Protein AF-A0A5E4MB01-F1 (afdb_monomer_lite)

Radius of gyration: 19.62 Å; chains: 1; bounding box: 46×45×46 Å

Secondary structure (DSSP, 8-state):
----SSS--PPPGGGHHHHHT---HHHHHHHHHHHHHHHHHH-TTSHHHHHHHSPPP-S-TT---HHHHHHHHHHTT--HHHHHHHHHHT---TTGGG-S-TTSPPTTTTSPP-----

pLDDT: mean 84.36, std 12.36, range [39.34, 95.44]

Organism: NCBI:txid506608

Sequence (118 aa):
MRTVSGTVKSTSTQWLPILTNILPPTLCRKEALLRKTTKSDKTKRSLLYQMLRNKPNLRLKSRKLPWTTAKELALSNFEGTKEWRENWTSTDVKNSGLVSDPNKGVEGMDLPRCMVRT

Foldseek 3Di:
DDDDDPDPPDDPPLCVCLQVLHFDPVLVVLVVLLVVVVVCVVVCVDPVNVCLVVDDDDPDPPDDDSSVSNVVCVVVVHDRQVVSQVVLVPDPDVPSVVDPRSNDHDPPPPPDDPDPPD

Structure (mmCIF, N/CA/C/O backbone):
data_AF-A0A5E4MB01-F1
#
_entry.id   AF-A0A5E4MB01-F1
#
loop_
_atom_site.group_PDB
_atom_site.id
_atom_site.type_symbol
_atom_site.label_atom_id
_atom_site.label_alt_id
_atom_site.label_comp_id
_atom_site.label_asym_id
_atom_site.label_entity_id
_atom_site.label_seq_id
_atom_site.pdbx_PDB_ins_code
_atom_site.Cartn_x
_atom_site.Cartn_y
_atom_site.Cartn_z
_atom_site.occupancy
_atom_site.B_iso_or_equiv
_atom_site.auth_seq_id
_atom_site.auth_comp_id
_atom_site.auth_asym_id
_atom_site.auth_atom_id
_atom_site.pdbx_PDB_model_num
ATOM 1 N N . MET A 1 1 ? -22.640 -2.972 5.270 1.00 39.34 1 MET A N 1
ATOM 2 C CA . MET A 1 1 ? -23.232 -2.539 6.554 1.00 39.34 1 MET A CA 1
ATOM 3 C C . MET A 1 1 ? -23.756 -3.799 7.226 1.00 39.34 1 MET A C 1
ATOM 5 O O . MET A 1 1 ? -24.568 -4.468 6.605 1.00 39.34 1 MET A O 1
ATOM 9 N N . ARG A 1 2 ? -23.206 -4.223 8.372 1.00 40.00 2 ARG A N 1
ATOM 10 C CA . ARG A 1 2 ? -23.617 -5.469 9.045 1.00 40.00 2 ARG A CA 1
ATOM 11 C C . ARG A 1 2 ? -24.492 -5.078 10.236 1.00 40.00 2 ARG A C 1
ATOM 13 O O . ARG A 1 2 ? -24.021 -4.368 11.118 1.00 40.00 2 ARG A O 1
ATOM 20 N N . THR A 1 3 ? -25.765 -5.452 10.211 1.00 40.72 3 THR A N 1
ATOM 21 C CA . THR A 1 3 ? -26.734 -5.190 11.280 1.00 40.72 3 THR A CA 1
ATOM 22 C C . THR A 1 3 ? -26.644 -6.303 12.314 1.00 40.72 3 THR A C 1
ATOM 24 O O . THR A 1 3 ? -26.949 -7.455 12.028 1.00 40.72 3 THR A O 1
ATOM 27 N N . VAL A 1 4 ? -26.222 -5.960 13.527 1.00 52.97 4 VAL A N 1
ATOM 28 C CA . VAL A 1 4 ? -26.309 -6.839 14.694 1.00 52.97 4 VAL A CA 1
ATOM 29 C C . VAL A 1 4 ? -27.160 -6.069 15.706 1.00 52.97 4 VAL A C 1
ATOM 31 O O . VAL A 1 4 ? -26.760 -4.988 16.124 1.00 52.97 4 VAL A O 1
ATOM 34 N N . SER A 1 5 ? -28.349 -6.577 16.049 1.00 49.88 5 SER A N 1
ATOM 35 C CA . SER A 1 5 ? -29.235 -6.115 17.149 1.00 49.88 5 SER A CA 1
ATOM 36 C C . SER A 1 5 ? -30.127 -4.860 16.990 1.00 49.88 5 SER A C 1
ATOM 38 O O . SER A 1 5 ? -30.557 -4.287 17.984 1.00 49.88 5 SER A O 1
ATOM 40 N N . GLY A 1 6 ? -30.494 -4.429 15.777 1.00 52.91 6 GLY A N 1
ATOM 41 C CA . GLY A 1 6 ? -31.579 -3.435 15.607 1.00 52.91 6 GLY A CA 1
ATOM 42 C C . GLY A 1 6 ? -31.271 -2.000 16.074 1.00 52.91 6 GLY A C 1
ATOM 43 O O . GLY A 1 6 ? -32.114 -1.122 15.938 1.00 52.91 6 GLY A O 1
ATOM 44 N N . THR A 1 7 ? -30.049 -1.727 16.542 1.00 51.00 7 THR A N 1
ATOM 45 C CA . THR A 1 7 ? -29.549 -0.371 16.814 1.00 51.00 7 THR A CA 1
ATOM 46 C C . THR A 1 7 ? -28.303 -0.139 15.961 1.00 51.00 7 THR A C 1
ATOM 48 O O . THR A 1 7 ? -27.311 -0.854 16.095 1.00 51.00 7 THR A O 1
ATOM 51 N N . VAL A 1 8 ? -28.335 0.837 15.047 1.00 55.19 8 VAL A N 1
ATOM 52 C CA . VAL A 1 8 ? -27.227 1.115 14.115 1.00 55.19 8 VAL A CA 1
ATOM 53 C C . VAL A 1 8 ? -26.134 1.903 14.837 1.00 55.19 8 VAL A C 1
ATOM 55 O O . VAL A 1 8 ? -25.953 3.096 14.623 1.00 55.19 8 VAL A O 1
ATOM 58 N N . LYS A 1 9 ? -25.375 1.245 15.715 1.00 58.38 9 LYS A N 1
ATOM 59 C CA . LYS A 1 9 ? -24.042 1.744 16.065 1.00 58.38 9 LYS A CA 1
ATOM 60 C C . LYS A 1 9 ? -23.089 1.210 15.008 1.00 58.38 9 LYS A C 1
ATOM 62 O O . LYS A 1 9 ? -22.764 0.027 14.994 1.00 58.38 9 LYS A O 1
ATOM 67 N N . SER A 1 10 ? -22.698 2.068 14.071 1.00 65.12 10 SER A N 1
ATOM 68 C CA . SER A 1 10 ? -21.713 1.715 13.052 1.00 65.12 10 SER A CA 1
ATOM 69 C C . SER A 1 10 ? -20.420 1.257 13.728 1.00 65.12 10 SER A C 1
ATOM 71 O O . SER A 1 10 ? -19.858 1.989 14.544 1.00 65.12 10 SER A O 1
ATOM 73 N N . THR A 1 11 ? -19.931 0.067 13.381 1.00 69.44 11 THR A N 1
ATOM 74 C CA . THR A 1 11 ? -18.571 -0.356 13.735 1.00 69.44 11 THR A CA 1
ATOM 75 C C . THR A 1 11 ? -17.575 0.686 13.237 1.00 69.44 11 THR A C 1
ATOM 77 O O . THR A 1 11 ? -17.668 1.097 12.076 1.00 69.44 11 THR A O 1
ATOM 80 N N . SER A 1 12 ? -16.628 1.098 14.088 1.00 80.06 12 SER A N 1
ATOM 81 C CA . SER A 1 12 ? -15.548 1.998 13.663 1.00 80.06 12 SER A CA 1
ATOM 82 C C . SER A 1 12 ? -14.841 1.407 12.443 1.00 80.06 12 SER A C 1
ATOM 84 O O . SER A 1 12 ? -14.596 0.200 12.373 1.00 80.06 12 SER A O 1
ATOM 86 N N . THR A 1 13 ? -14.506 2.256 11.475 1.00 81.88 13 THR A N 1
ATOM 87 C CA . THR A 1 13 ? -13.838 1.857 10.229 1.00 81.88 13 THR A CA 1
ATOM 88 C C . THR A 1 13 ? -12.508 1.148 10.477 1.00 81.88 13 THR A C 1
ATOM 90 O O . THR A 1 13 ? -12.104 0.321 9.664 1.00 81.88 13 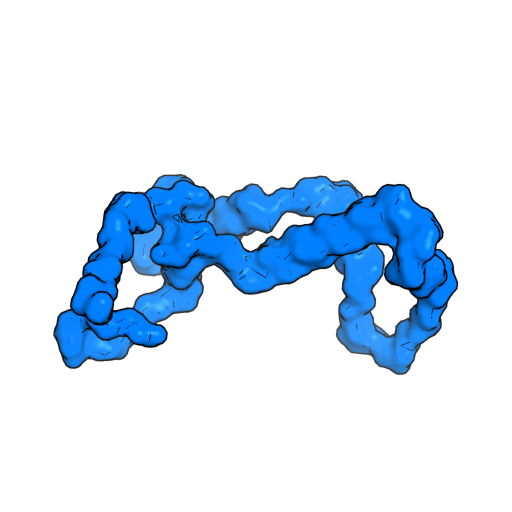THR A O 1
ATOM 93 N N . GLN A 1 14 ? -11.870 1.403 11.621 1.00 84.56 14 GLN A N 1
ATOM 94 C CA . GLN A 1 14 ? -10.627 0.760 12.053 1.00 84.56 14 GLN A CA 1
ATOM 95 C C . GLN A 1 14 ? -10.792 -0.732 12.382 1.00 84.56 14 GLN A C 1
ATOM 97 O O . GLN A 1 14 ? -9.830 -1.479 12.258 1.00 84.56 14 GLN A O 1
ATOM 102 N N . TRP A 1 15 ? -12.001 -1.186 12.740 1.00 87.75 15 TRP A N 1
ATOM 103 C CA . TRP A 1 15 ? -12.292 -2.603 13.006 1.00 87.75 15 TRP A CA 1
ATOM 104 C C . TRP A 1 15 ? -12.550 -3.418 11.735 1.00 87.75 15 TRP A C 1
ATOM 106 O O . TRP A 1 15 ? -12.456 -4.644 11.759 1.00 87.75 15 TRP A O 1
ATOM 116 N N . LEU A 1 16 ? -12.877 -2.768 10.613 1.00 87.81 16 LEU A N 1
ATOM 117 C CA . LEU A 1 16 ? -13.221 -3.468 9.371 1.00 87.81 16 LEU A CA 1
ATOM 118 C C . LEU A 1 16 ? -12.090 -4.371 8.846 1.00 87.81 16 LEU A C 1
ATOM 120 O O . LEU A 1 16 ? -12.395 -5.516 8.506 1.00 87.81 16 LEU A O 1
ATOM 124 N N . PRO A 1 17 ? -10.816 -3.928 8.793 1.00 90.56 17 PRO A N 1
ATOM 125 C CA . PRO A 1 17 ? -9.714 -4.773 8.332 1.00 90.56 17 PRO A CA 1
ATOM 126 C C . PRO A 1 17 ? -9.575 -6.063 9.150 1.00 90.56 17 PRO A C 1
ATOM 128 O O . PRO A 1 17 ? -9.382 -7.137 8.594 1.00 90.56 17 PRO A O 1
ATOM 131 N N . ILE A 1 18 ? -9.781 -5.974 10.466 1.00 89.88 18 ILE A N 1
ATOM 132 C CA . ILE A 1 18 ? -9.679 -7.106 11.395 1.00 89.88 18 ILE A CA 1
ATOM 133 C C . ILE A 1 18 ? -10.828 -8.085 11.184 1.00 89.88 18 ILE A C 1
ATOM 135 O O . ILE A 1 18 ? -10.611 -9.272 10.965 1.00 89.88 18 ILE A O 1
ATOM 139 N N . LEU A 1 19 ? -12.064 -7.581 11.187 1.00 87.81 19 LEU A N 1
ATOM 140 C CA . LEU A 1 19 ? -13.263 -8.412 11.041 1.00 87.81 19 LEU A CA 1
ATOM 141 C C . LEU A 1 19 ? -13.381 -9.062 9.659 1.00 87.81 19 LEU A C 1
ATOM 143 O O . LEU A 1 19 ? -14.144 -10.008 9.484 1.00 87.81 19 LEU A O 1
ATOM 147 N N . THR A 1 20 ? -12.673 -8.530 8.663 1.00 87.69 20 THR A N 1
ATOM 148 C CA . THR A 1 20 ? -12.611 -9.110 7.317 1.00 87.69 20 THR A CA 1
ATOM 149 C C . THR A 1 20 ? -11.346 -9.924 7.077 1.00 87.69 20 THR A C 1
ATOM 151 O O . THR A 1 20 ? -11.294 -10.641 6.082 1.00 87.69 20 THR A O 1
ATOM 154 N N . ASN A 1 21 ? -10.364 -9.860 7.981 1.00 89.81 21 ASN A N 1
ATOM 155 C CA . ASN A 1 21 ? -9.011 -10.379 7.791 1.00 89.81 21 ASN A CA 1
ATOM 156 C C . ASN A 1 21 ? -8.377 -9.913 6.462 1.00 89.81 21 ASN A C 1
ATOM 158 O O . ASN A 1 21 ? -7.745 -10.680 5.736 1.00 89.81 21 ASN A O 1
ATOM 162 N N . ILE A 1 22 ? -8.608 -8.648 6.104 1.00 89.88 22 ILE A N 1
ATOM 163 C CA . ILE A 1 22 ? -8.066 -8.007 4.902 1.00 89.88 22 ILE A CA 1
ATOM 164 C C . ILE A 1 22 ? -7.311 -6.763 5.351 1.00 89.88 22 ILE A C 1
ATOM 166 O O . ILE A 1 22 ? -7.815 -5.992 6.164 1.00 89.88 22 ILE A O 1
ATOM 170 N N . LEU A 1 23 ? -6.122 -6.527 4.794 1.00 92.00 23 LEU A N 1
ATOM 171 C CA . LEU A 1 23 ? -5.365 -5.313 5.090 1.00 92.00 23 LEU A CA 1
ATOM 172 C C . LEU A 1 23 ? -6.185 -4.045 4.763 1.00 92.00 23 LEU A C 1
ATOM 174 O O . LEU A 1 23 ? -6.986 -4.027 3.823 1.00 92.00 23 LEU A O 1
ATOM 178 N N . PRO A 1 24 ? -5.953 -2.936 5.481 1.00 92.62 24 PRO A N 1
ATOM 179 C CA . PRO A 1 24 ? -6.528 -1.650 5.127 1.00 92.62 24 PRO A CA 1
ATOM 180 C C . PRO A 1 24 ? -6.295 -1.299 3.644 1.00 92.62 24 PRO A C 1
ATOM 182 O O . PRO A 1 24 ? -5.198 -1.529 3.120 1.00 92.62 24 PRO A O 1
ATOM 185 N N . PRO A 1 25 ? -7.266 -0.661 2.959 1.00 91.88 25 PRO A N 1
ATOM 186 C CA . PRO A 1 25 ? -7.180 -0.399 1.520 1.00 91.88 25 PRO A CA 1
ATOM 187 C C . PRO A 1 25 ? -5.931 0.377 1.091 1.00 91.88 25 PRO A C 1
ATOM 189 O O . PRO A 1 25 ? -5.420 0.190 -0.013 1.00 91.88 25 PRO A O 1
ATOM 192 N N . THR A 1 26 ? -5.437 1.269 1.949 1.00 91.94 26 THR A N 1
ATOM 193 C CA . THR A 1 26 ? -4.208 2.037 1.722 1.00 91.94 26 THR A CA 1
ATOM 194 C C . THR A 1 26 ? -2.984 1.126 1.644 1.00 91.94 26 THR A C 1
ATOM 196 O O . THR A 1 26 ? -2.202 1.250 0.702 1.00 91.94 26 THR A O 1
ATOM 199 N N . LEU A 1 27 ? -2.861 0.176 2.572 1.00 94.25 27 LEU A N 1
ATOM 200 C CA . LEU A 1 27 ? -1.763 -0.788 2.635 1.00 94.25 27 LEU A CA 1
ATOM 201 C C . LEU A 1 27 ? -1.838 -1.782 1.474 1.00 94.25 27 LEU A C 1
ATOM 203 O O . LEU A 1 27 ? -0.846 -1.970 0.771 1.00 94.25 27 LEU A O 1
ATOM 207 N N . CYS A 1 28 ? -3.032 -2.301 1.159 1.00 94.06 28 CYS A N 1
ATOM 208 C CA . CYS A 1 28 ? -3.234 -3.152 -0.019 1.00 94.06 28 CYS A CA 1
ATOM 209 C C . CYS A 1 28 ? -2.785 -2.470 -1.317 1.00 94.06 28 CYS A C 1
ATOM 211 O 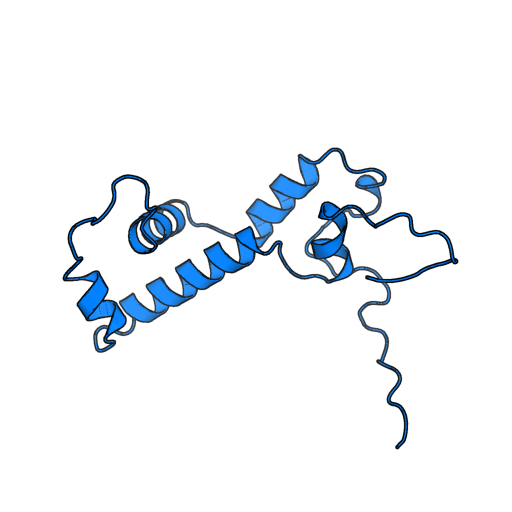O . CYS A 1 28 ? -2.179 -3.102 -2.181 1.00 94.06 28 CYS A O 1
ATOM 213 N N . ARG A 1 29 ? -3.072 -1.170 -1.481 1.00 95.31 29 ARG A N 1
ATOM 214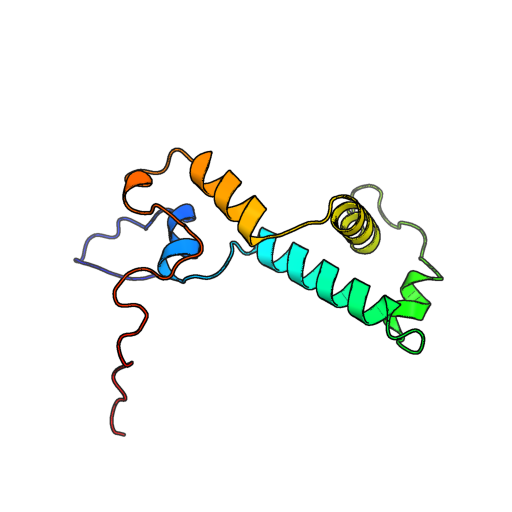 C CA . ARG A 1 29 ? -2.648 -0.412 -2.669 1.00 95.31 29 ARG A CA 1
ATOM 215 C C . ARG A 1 29 ? -1.129 -0.283 -2.749 1.00 95.31 29 ARG A C 1
ATOM 217 O O . ARG A 1 29 ? -0.592 -0.429 -3.846 1.00 95.31 29 ARG A O 1
ATOM 224 N N . LYS A 1 30 ? -0.449 -0.038 -1.623 1.00 95.31 30 LYS A N 1
ATOM 225 C CA . LYS A 1 30 ? 1.022 0.010 -1.558 1.00 95.31 30 LYS A CA 1
ATOM 226 C C . LYS A 1 30 ? 1.637 -1.343 -1.927 1.00 95.31 30 LYS A C 1
ATOM 228 O O . LYS A 1 30 ? 2.510 -1.395 -2.791 1.00 95.31 30 LYS A O 1
ATOM 233 N N . GLU A 1 31 ? 1.131 -2.440 -1.363 1.00 95.44 31 GLU A N 1
ATOM 234 C CA . GLU A 1 31 ? 1.607 -3.790 -1.695 1.00 95.44 31 GLU A CA 1
ATOM 235 C C . GLU A 1 31 ? 1.360 -4.145 -3.162 1.00 95.44 31 GLU A C 1
ATOM 237 O O . GLU A 1 31 ? 2.250 -4.643 -3.850 1.00 95.44 31 GLU A O 1
ATOM 242 N N . ALA A 1 32 ? 0.161 -3.864 -3.677 1.00 95.44 32 ALA A N 1
ATOM 243 C CA . ALA A 1 32 ? -0.175 -4.124 -5.071 1.00 95.44 32 ALA A CA 1
ATOM 244 C C . ALA A 1 32 ? 0.704 -3.308 -6.029 1.00 95.44 32 ALA A C 1
ATOM 246 O O . ALA A 1 32 ? 1.102 -3.817 -7.079 1.00 95.44 32 ALA A O 1
ATOM 247 N N . LEU A 1 33 ? 1.019 -2.059 -5.673 1.00 95.12 33 LEU A N 1
ATOM 248 C CA . LEU A 1 33 ? 1.942 -1.216 -6.424 1.00 95.12 33 LEU A CA 1
ATOM 249 C C . LEU A 1 33 ? 3.335 -1.852 -6.471 1.00 95.12 33 LEU A C 1
ATOM 251 O O . LEU A 1 33 ? 3.849 -2.060 -7.568 1.00 95.12 33 LEU A O 1
ATOM 255 N N . LEU A 1 34 ? 3.891 -2.237 -5.318 1.00 95.06 34 LEU A N 1
ATOM 256 C CA . LEU A 1 34 ? 5.211 -2.868 -5.221 1.00 95.06 34 LEU A CA 1
ATOM 257 C C . LEU A 1 34 ? 5.265 -4.203 -5.981 1.00 95.06 34 LEU A C 1
ATOM 259 O O . LEU A 1 34 ? 6.196 -4.460 -6.744 1.00 95.06 34 LEU A O 1
ATOM 263 N N . ARG A 1 35 ? 4.234 -5.047 -5.860 1.00 94.25 35 ARG A N 1
ATOM 264 C CA . ARG A 1 35 ? 4.127 -6.307 -6.619 1.00 94.25 35 ARG A CA 1
ATOM 265 C C . ARG A 1 35 ? 4.094 -6.064 -8.129 1.00 94.25 35 ARG A C 1
ATOM 267 O O . ARG A 1 35 ? 4.734 -6.790 -8.887 1.00 94.25 35 ARG A O 1
ATOM 274 N N . LYS A 1 36 ? 3.360 -5.046 -8.590 1.00 93.88 36 LYS A N 1
ATOM 275 C CA . LYS A 1 36 ? 3.280 -4.707 -10.019 1.00 93.88 36 LYS A CA 1
ATOM 276 C C . LYS A 1 36 ? 4.603 -4.162 -10.549 1.00 93.88 36 LYS A C 1
ATOM 278 O O . LYS A 1 36 ? 5.022 -4.584 -11.624 1.00 93.88 36 LYS A O 1
ATOM 283 N N . THR A 1 37 ? 5.264 -3.265 -9.818 1.00 92.06 37 THR A N 1
ATOM 284 C CA . THR A 1 37 ? 6.549 -2.697 -10.250 1.00 92.06 37 THR A CA 1
ATOM 285 C C . THR A 1 37 ? 7.646 -3.748 -10.266 1.00 92.06 37 THR A C 1
ATOM 287 O O . THR A 1 37 ? 8.286 -3.921 -11.295 1.00 92.06 37 THR A O 1
ATOM 290 N N . THR A 1 38 ? 7.775 -4.552 -9.210 1.00 91.94 38 THR A N 1
ATOM 291 C CA . THR A 1 38 ? 8.756 -5.651 -9.166 1.00 91.94 38 THR A CA 1
ATOM 292 C C . THR A 1 38 ? 8.523 -6.682 -10.273 1.00 91.94 38 THR A C 1
ATOM 294 O O . THR A 1 38 ? 9.473 -7.143 -10.906 1.00 91.94 38 THR A O 1
ATOM 297 N N . LYS A 1 39 ? 7.261 -7.025 -10.573 1.00 93.56 39 LYS A N 1
ATOM 298 C CA . LYS A 1 39 ? 6.921 -7.897 -11.710 1.00 93.56 39 LYS A CA 1
ATOM 299 C C . LYS A 1 39 ? 7.311 -7.267 -13.050 1.00 93.56 39 LYS A C 1
ATOM 301 O O . LYS A 1 39 ? 7.814 -7.969 -13.930 1.00 93.56 39 LYS A O 1
ATOM 306 N N . SER A 1 40 ? 7.087 -5.963 -13.202 1.00 92.06 40 SER A N 1
ATOM 307 C CA . SER A 1 40 ? 7.473 -5.202 -14.391 1.00 92.06 40 SER A CA 1
ATOM 308 C C . SER A 1 40 ? 8.992 -5.166 -14.571 1.00 92.06 40 SER A C 1
ATOM 310 O O . SER A 1 40 ? 9.466 -5.389 -15.678 1.00 92.06 40 SER A O 1
ATOM 312 N N . ASP A 1 41 ? 9.756 -4.960 -13.497 1.00 89.94 41 ASP A N 1
ATOM 313 C CA . ASP A 1 41 ? 11.224 -4.926 -13.531 1.00 89.94 41 ASP A CA 1
ATOM 314 C C . ASP A 1 41 ? 11.825 -6.286 -13.906 1.00 89.94 41 ASP A C 1
ATOM 316 O O . ASP A 1 41 ? 12.772 -6.361 -14.694 1.00 89.94 41 ASP A O 1
ATOM 320 N N . LYS A 1 42 ? 11.226 -7.379 -13.413 1.00 92.62 42 LYS A N 1
ATOM 321 C CA . LYS A 1 42 ? 11.570 -8.750 -13.830 1.00 92.62 42 LYS A CA 1
ATOM 322 C C . LYS A 1 42 ? 11.217 -9.004 -15.300 1.00 92.62 42 LYS A C 1
ATOM 324 O O . LYS A 1 42 ? 11.947 -9.697 -16.005 1.00 92.62 42 LYS A O 1
ATOM 329 N N . THR A 1 43 ? 10.122 -8.420 -15.784 1.00 93.44 43 THR A N 1
ATOM 330 C CA . THR A 1 43 ? 9.613 -8.612 -17.150 1.00 93.44 43 THR A CA 1
ATOM 331 C C . THR A 1 43 ? 9.975 -7.424 -18.042 1.00 93.44 43 THR A C 1
ATOM 333 O O . THR A 1 43 ? 9.117 -6.621 -18.416 1.00 93.44 43 THR A O 1
ATOM 336 N N . LYS A 1 44 ? 11.248 -7.336 -18.451 1.00 89.19 44 LYS A N 1
ATOM 337 C CA . LYS A 1 44 ? 11.779 -6.217 -19.263 1.00 89.19 44 LYS A CA 1
ATOM 338 C C . LYS A 1 44 ? 11.076 -6.007 -20.616 1.00 89.19 44 LYS A C 1
ATOM 340 O O . LYS A 1 44 ? 11.179 -4.937 -21.204 1.00 89.19 44 LYS A O 1
ATOM 345 N N . ARG A 1 45 ? 10.356 -7.017 -21.120 1.00 91.12 45 ARG A N 1
ATOM 346 C CA . ARG A 1 45 ? 9.551 -6.933 -22.355 1.00 91.12 45 ARG A CA 1
ATOM 347 C C . ARG A 1 45 ? 8.167 -6.302 -22.149 1.00 91.12 45 ARG A C 1
ATOM 349 O O . ARG A 1 45 ? 7.464 -6.072 -23.124 1.00 91.12 45 ARG A O 1
ATOM 356 N N . SER A 1 46 ? 7.746 -6.055 -20.908 1.00 90.31 46 SER A N 1
ATOM 357 C CA . SER A 1 46 ? 6.425 -5.488 -20.630 1.00 90.31 46 SER A CA 1
ATOM 358 C C . SER A 1 46 ? 6.336 -4.020 -21.055 1.00 90.31 46 SER A C 1
ATOM 360 O O . SER A 1 46 ? 7.283 -3.251 -20.884 1.00 90.31 46 SER A O 1
ATOM 362 N N . LEU A 1 47 ? 5.164 -3.607 -21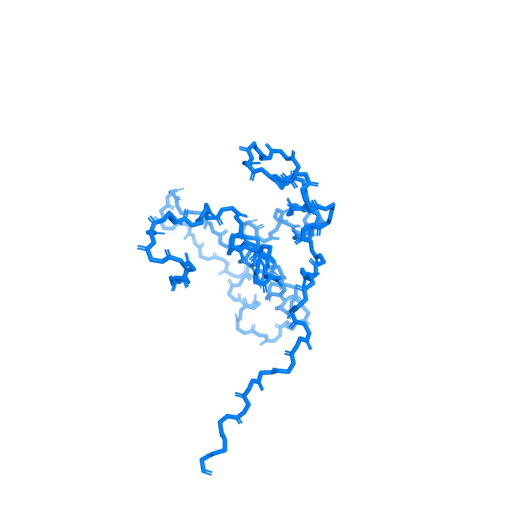.550 1.00 89.31 47 LEU A N 1
ATOM 363 C CA . LEU A 1 47 ? 4.895 -2.203 -21.880 1.00 89.31 47 LEU A CA 1
ATOM 364 C C . LEU A 1 47 ? 5.104 -1.293 -20.661 1.00 89.31 47 LEU A C 1
ATOM 366 O O . LEU A 1 47 ? 5.687 -0.219 -20.773 1.00 89.31 47 LEU A O 1
ATOM 370 N N . LEU A 1 48 ? 4.693 -1.759 -19.478 1.00 88.94 48 LEU A N 1
ATOM 371 C CA . LEU A 1 48 ? 4.903 -1.038 -18.224 1.00 88.94 48 LEU A CA 1
ATOM 372 C C . LEU A 1 48 ? 6.388 -0.763 -17.961 1.00 88.94 48 LEU A C 1
ATOM 374 O O . LEU A 1 48 ? 6.727 0.359 -17.598 1.00 88.94 48 LEU A O 1
ATOM 378 N N . TYR A 1 49 ? 7.280 -1.730 -18.201 1.00 91.19 49 TYR A N 1
ATOM 379 C CA . TYR A 1 49 ? 8.720 -1.524 -18.039 1.00 91.19 49 TYR A CA 1
ATOM 380 C C . TYR A 1 49 ? 9.248 -0.443 -18.991 1.00 91.19 49 TYR A C 1
ATOM 382 O O . TYR A 1 49 ? 9.985 0.448 -18.570 1.00 91.19 49 TYR A O 1
ATOM 390 N N . GLN A 1 50 ? 8.825 -0.473 -20.258 1.00 90.69 50 GLN A N 1
ATOM 391 C CA . GLN A 1 50 ? 9.217 0.531 -21.253 1.00 90.69 50 GLN A CA 1
ATOM 392 C C . GLN A 1 50 ? 8.726 1.937 -20.871 1.00 90.69 50 GLN A C 1
ATOM 394 O O . GLN A 1 50 ? 9.503 2.893 -20.902 1.00 90.69 50 GLN A O 1
ATOM 399 N N . MET A 1 51 ? 7.471 2.060 -20.425 1.00 87.31 51 MET A N 1
ATOM 400 C CA . MET A 1 51 ? 6.898 3.326 -19.950 1.00 87.31 51 MET A CA 1
ATOM 401 C C . MET A 1 51 ? 7.596 3.851 -18.688 1.00 87.31 51 MET A C 1
ATOM 403 O O . MET A 1 51 ? 7.806 5.051 -18.540 1.00 87.31 51 MET A O 1
ATOM 407 N N . LEU A 1 52 ? 7.974 2.960 -17.767 1.00 84.88 52 LEU A N 1
ATOM 408 C CA . LEU A 1 52 ? 8.689 3.325 -16.543 1.00 84.88 52 LEU A CA 1
ATOM 409 C C . LEU A 1 52 ? 10.151 3.710 -16.797 1.00 84.88 52 LEU A C 1
ATOM 411 O O . LEU A 1 52 ? 10.731 4.426 -15.979 1.00 84.88 52 LEU A O 1
ATOM 415 N N . ARG A 1 53 ? 10.749 3.258 -17.905 1.00 86.12 53 ARG A N 1
ATOM 416 C CA . ARG A 1 53 ? 12.079 3.685 -18.357 1.00 86.12 53 ARG A CA 1
ATOM 417 C C . ARG A 1 53 ? 12.025 5.085 -18.968 1.00 86.12 53 ARG A C 1
ATOM 419 O O . ARG A 1 53 ? 12.806 5.947 -18.577 1.00 86.12 53 ARG A O 1
ATOM 426 N N . ASN A 1 54 ? 11.051 5.322 -19.844 1.00 85.12 54 ASN A N 1
ATOM 427 C CA . ASN A 1 54 ? 10.835 6.600 -20.525 1.00 85.12 54 ASN A CA 1
ATOM 428 C C . ASN A 1 54 ? 9.764 7.416 -19.795 1.00 85.12 54 ASN A C 1
ATOM 430 O O . ASN A 1 54 ? 8.655 7.614 -20.293 1.00 85.12 54 ASN A O 1
ATOM 434 N N . LYS A 1 55 ? 10.082 7.841 -18.568 1.00 80.81 55 LYS A N 1
ATOM 435 C CA . LYS A 1 55 ? 9.105 8.501 -17.697 1.00 80.81 55 LYS A CA 1
ATOM 436 C C . LYS A 1 55 ? 8.652 9.823 -18.310 1.00 80.81 55 LYS A C 1
ATOM 438 O O . LYS A 1 55 ? 9.503 10.662 -18.605 1.00 80.81 55 LYS A O 1
ATOM 443 N N . PRO A 1 56 ? 7.338 10.053 -18.443 1.00 76.56 56 PRO A N 1
ATOM 444 C CA . PRO A 1 56 ? 6.852 11.347 -18.879 1.00 76.56 56 PRO A CA 1
ATOM 445 C C . PRO A 1 56 ? 7.138 12.401 -17.807 1.00 76.56 56 PRO A C 1
ATOM 447 O O . PRO A 1 56 ? 7.135 12.112 -16.604 1.00 76.56 56 PRO A O 1
ATOM 450 N N . ASN A 1 57 ? 7.330 13.642 -18.250 1.00 81.06 57 ASN A N 1
ATOM 451 C CA . ASN A 1 57 ? 7.437 14.781 -17.349 1.00 81.06 57 ASN A CA 1
ATOM 452 C C . ASN A 1 57 ? 6.175 14.906 -16.487 1.00 81.06 57 ASN A C 1
ATOM 454 O O . ASN A 1 57 ? 5.053 14.619 -16.920 1.00 81.06 57 ASN A O 1
ATOM 458 N N . LEU A 1 58 ? 6.359 15.347 -15.243 1.00 82.00 58 LEU A N 1
ATOM 459 C CA . LEU A 1 58 ? 5.251 15.548 -14.323 1.00 82.00 58 LEU A CA 1
ATOM 460 C C . LEU A 1 58 ? 4.351 16.676 -14.844 1.00 82.00 58 LEU A C 1
ATOM 462 O O . LEU A 1 58 ? 4.730 17.842 -14.818 1.00 82.00 58 LEU A O 1
ATOM 466 N N . ARG A 1 59 ? 3.130 16.333 -15.269 1.00 80.69 59 ARG A N 1
ATOM 467 C CA . ARG A 1 59 ? 2.156 17.329 -15.743 1.00 80.69 59 ARG A CA 1
ATOM 468 C C . ARG A 1 59 ? 1.708 18.299 -14.638 1.00 80.69 59 ARG A C 1
ATOM 470 O O . ARG A 1 59 ? 1.466 19.463 -14.925 1.00 80.69 59 ARG A O 1
ATOM 477 N N . LEU A 1 60 ? 1.549 17.825 -13.396 1.00 86.81 60 LEU A N 1
ATOM 478 C CA . LEU A 1 60 ? 1.060 18.620 -12.257 1.00 86.81 60 LEU A CA 1
ATOM 479 C C . LEU A 1 60 ? 1.892 18.358 -11.002 1.00 86.81 60 LEU A C 1
ATOM 481 O O . LEU A 1 60 ? 1.981 17.212 -10.567 1.00 86.81 60 LEU A O 1
ATOM 485 N N . LYS A 1 61 ? 2.406 19.423 -10.372 1.00 84.94 61 LYS A N 1
ATOM 486 C CA . LYS A 1 61 ? 3.257 19.359 -9.167 1.00 84.94 61 LYS A CA 1
ATOM 487 C C . LYS A 1 61 ? 2.612 18.622 -7.983 1.00 84.94 61 LYS A C 1
ATOM 489 O O . LYS A 1 61 ? 3.316 17.984 -7.213 1.00 84.94 61 LYS A O 1
ATOM 494 N N . SER A 1 62 ? 1.285 18.679 -7.849 1.00 87.31 62 SER A N 1
ATOM 495 C CA . SER A 1 62 ? 0.549 18.042 -6.746 1.00 87.31 62 SER A CA 1
ATOM 496 C C . SER A 1 62 ? 0.410 16.522 -6.876 1.00 87.31 62 SER A C 1
ATOM 498 O O . SER A 1 62 ? 0.107 15.844 -5.893 1.00 87.31 62 SER A O 1
ATOM 500 N N . ARG A 1 63 ? 0.592 15.955 -8.077 1.00 83.31 63 ARG A N 1
ATOM 501 C CA . ARG A 1 63 ? 0.379 14.521 -8.298 1.00 83.31 63 ARG A CA 1
ATOM 502 C C . ARG A 1 63 ? 1.553 13.715 -7.751 1.00 83.31 63 ARG A C 1
ATOM 504 O O . ARG A 1 63 ? 2.673 13.826 -8.239 1.00 83.31 63 ARG A O 1
ATOM 511 N N . LYS A 1 64 ? 1.264 12.821 -6.803 1.00 82.62 64 LYS A N 1
ATOM 512 C CA . LYS A 1 64 ? 2.211 11.794 -6.356 1.00 82.62 64 LYS A CA 1
ATOM 513 C C . LYS A 1 64 ? 2.277 10.682 -7.398 1.00 82.62 64 LYS A C 1
ATOM 515 O O . LYS A 1 64 ? 1.299 9.973 -7.633 1.00 82.62 64 LYS A O 1
ATOM 520 N N . LEU A 1 65 ? 3.418 10.578 -8.068 1.00 87.44 65 LEU A N 1
ATOM 521 C CA . LEU A 1 65 ? 3.624 9.625 -9.150 1.00 87.44 65 LEU A CA 1
ATOM 522 C C . LEU A 1 65 ? 3.791 8.202 -8.596 1.00 87.44 65 LEU A C 1
ATOM 524 O O . LEU A 1 65 ? 4.646 7.997 -7.730 1.00 87.44 65 LEU A O 1
ATOM 528 N N . PRO A 1 66 ? 3.069 7.198 -9.131 1.00 88.88 66 PRO A N 1
ATOM 529 C CA . PRO A 1 66 ? 3.134 5.830 -8.619 1.00 88.88 66 PRO A CA 1
ATOM 530 C C . PRO A 1 66 ? 4.546 5.235 -8.629 1.00 88.88 66 PRO A C 1
ATOM 532 O O . PRO A 1 66 ? 4.911 4.499 -7.722 1.00 88.88 66 PRO A O 1
ATOM 535 N N . TRP A 1 67 ? 5.372 5.569 -9.623 1.00 87.12 67 TRP A N 1
ATOM 536 C CA . TRP A 1 67 ? 6.742 5.053 -9.708 1.00 87.12 67 TRP A CA 1
ATOM 537 C C . TRP A 1 67 ? 7.706 5.680 -8.701 1.00 87.12 67 TRP A C 1
ATOM 539 O O . TRP A 1 67 ? 8.730 5.075 -8.401 1.00 87.12 67 TRP A O 1
ATOM 549 N N . THR A 1 68 ? 7.417 6.881 -8.198 1.00 89.56 68 THR A N 1
ATOM 550 C CA . THR A 1 68 ? 8.212 7.499 -7.129 1.00 89.56 68 THR A CA 1
ATOM 551 C C . THR A 1 68 ? 7.895 6.803 -5.815 1.00 89.56 68 THR A C 1
ATOM 553 O O . THR A 1 68 ? 8.796 6.272 -5.176 1.00 89.56 68 THR A O 1
ATOM 556 N N . THR A 1 69 ? 6.604 6.662 -5.503 1.00 91.88 69 THR A N 1
ATOM 557 C CA . THR A 1 69 ? 6.146 5.920 -4.323 1.00 91.88 69 THR A CA 1
ATOM 558 C C . THR A 1 69 ? 6.625 4.469 -4.344 1.00 91.88 69 THR A C 1
ATOM 560 O O . THR A 1 69 ? 7.090 3.963 -3.334 1.00 91.88 69 THR A O 1
ATOM 563 N N . ALA A 1 70 ? 6.587 3.788 -5.492 1.00 92.00 70 ALA A N 1
ATOM 564 C CA . ALA A 1 70 ? 7.079 2.415 -5.591 1.00 92.00 70 ALA A CA 1
ATOM 565 C C . ALA A 1 70 ? 8.583 2.292 -5.299 1.00 92.00 70 ALA A C 1
ATOM 567 O O . ALA A 1 70 ? 9.001 1.315 -4.686 1.00 92.00 70 ALA A O 1
ATOM 568 N N . LYS A 1 71 ? 9.391 3.274 -5.721 1.00 90.94 71 LYS A N 1
ATOM 569 C CA . LYS A 1 71 ? 10.826 3.312 -5.410 1.00 90.94 71 LYS A CA 1
ATOM 570 C C . LYS A 1 71 ? 11.072 3.522 -3.923 1.00 90.94 71 LYS A C 1
ATOM 572 O O . LYS A 1 71 ? 11.880 2.806 -3.353 1.00 90.94 71 LYS A O 1
ATOM 577 N N . GLU A 1 72 ? 10.368 4.471 -3.312 1.00 93.94 72 GLU A N 1
ATOM 578 C CA . GLU A 1 72 ? 10.445 4.726 -1.868 1.00 93.94 72 GLU A CA 1
ATOM 579 C C . GLU A 1 72 ? 10.089 3.465 -1.072 1.00 93.94 72 GLU A C 1
ATOM 581 O O . GLU A 1 72 ? 10.862 3.047 -0.216 1.00 93.94 72 GLU A O 1
ATOM 586 N N . LEU A 1 73 ? 8.982 2.803 -1.428 1.00 94.25 73 LEU A N 1
ATOM 587 C CA . LEU A 1 73 ? 8.542 1.558 -0.788 1.00 94.25 73 LEU A CA 1
ATOM 588 C C . LEU A 1 73 ? 9.540 0.406 -0.980 1.00 94.25 73 LEU A C 1
ATOM 590 O O . LEU A 1 73 ? 9.728 -0.406 -0.077 1.00 94.25 73 LEU A O 1
ATOM 594 N N . ALA A 1 74 ? 10.170 0.313 -2.155 1.00 92.06 74 ALA A N 1
ATOM 595 C CA . ALA A 1 74 ? 11.194 -0.694 -2.416 1.00 92.06 74 ALA A CA 1
ATOM 596 C C . ALA A 1 74 ? 12.467 -0.439 -1.592 1.00 92.06 74 ALA A C 1
ATOM 598 O O . ALA A 1 74 ? 13.038 -1.382 -1.058 1.00 92.0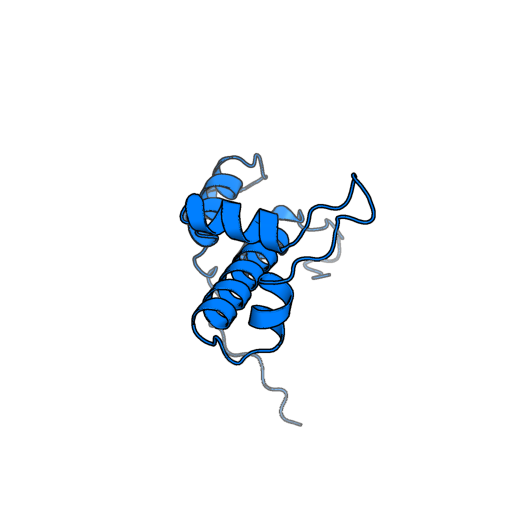6 74 ALA A O 1
ATOM 599 N N . LEU A 1 75 ? 12.887 0.824 -1.451 1.00 94.12 75 LEU A N 1
ATOM 600 C CA . LEU A 1 75 ? 14.046 1.208 -0.637 1.00 94.12 75 LEU A CA 1
ATOM 601 C C . LEU A 1 75 ? 13.805 0.977 0.858 1.00 94.12 75 LEU A C 1
ATOM 603 O O . LEU A 1 75 ? 14.714 0.559 1.567 1.00 94.12 75 LEU A O 1
ATOM 607 N N . SER A 1 76 ? 12.583 1.219 1.333 1.00 92.94 76 SER A N 1
ATOM 608 C CA . SER A 1 76 ? 12.217 1.025 2.737 1.00 92.94 76 SER A CA 1
ATOM 609 C C . SER A 1 76 ? 11.928 -0.435 3.108 1.00 92.94 76 SER A C 1
ATOM 611 O O . SER A 1 76 ? 11.516 -0.678 4.238 1.00 92.94 76 SER A O 1
ATOM 613 N N . ASN A 1 77 ? 12.073 -1.393 2.177 1.00 92.31 77 ASN A N 1
ATOM 614 C CA . ASN A 1 77 ? 11.655 -2.794 2.339 1.00 92.31 77 ASN A CA 1
ATOM 615 C C . ASN A 1 77 ? 10.231 -2.914 2.902 1.00 92.31 77 ASN A C 1
ATOM 617 O O . ASN A 1 77 ? 9.992 -3.537 3.935 1.00 92.31 77 ASN A O 1
ATOM 621 N N . PHE A 1 78 ? 9.287 -2.247 2.236 1.00 94.06 78 PHE A N 1
ATOM 622 C CA . PHE A 1 78 ? 7.914 -2.141 2.706 1.00 94.06 78 PHE A CA 1
ATOM 623 C C . PHE A 1 78 ? 7.224 -3.505 2.887 1.00 94.06 78 PHE A C 1
ATOM 625 O O . PHE A 1 78 ? 7.122 -4.286 1.939 1.00 94.06 78 PHE A O 1
ATOM 632 N N . GLU A 1 79 ? 6.653 -3.723 4.072 1.00 94.31 79 GLU A N 1
ATOM 633 C CA . GLU A 1 79 ? 5.830 -4.885 4.402 1.00 94.31 79 GLU A CA 1
ATOM 634 C C . GLU A 1 79 ? 4.491 -4.424 5.002 1.00 94.31 79 GLU A C 1
ATOM 636 O O . GLU A 1 79 ? 4.450 -3.778 6.053 1.00 94.31 79 GLU A O 1
ATOM 641 N N . GLY A 1 80 ? 3.377 -4.731 4.325 1.00 92.44 80 GLY A N 1
ATOM 642 C CA . GLY A 1 80 ? 2.064 -4.203 4.700 1.00 92.44 80 GLY A CA 1
ATOM 643 C C . GLY A 1 80 ? 1.518 -4.777 6.002 1.00 92.44 80 GLY A C 1
ATOM 644 O O . GLY A 1 80 ? 0.874 -4.052 6.754 1.00 92.44 80 GLY A O 1
ATOM 645 N N . THR A 1 81 ? 1.807 -6.042 6.311 1.00 92.62 81 THR A N 1
ATOM 646 C CA . THR A 1 81 ? 1.422 -6.699 7.575 1.00 92.62 81 THR A CA 1
ATOM 647 C C . THR A 1 81 ? 2.108 -6.059 8.784 1.00 92.62 81 THR A C 1
ATOM 649 O O . THR A 1 81 ? 1.494 -5.918 9.846 1.00 92.62 81 THR A O 1
ATOM 652 N N . LYS A 1 82 ? 3.366 -5.631 8.614 1.00 93.62 82 LYS A N 1
ATOM 653 C CA . LYS A 1 82 ? 4.144 -4.918 9.628 1.00 93.62 82 LYS A CA 1
ATOM 654 C C . LYS A 1 82 ? 3.607 -3.505 9.850 1.00 93.62 82 LYS A C 1
ATOM 656 O O . LYS A 1 82 ? 3.251 -3.181 10.979 1.00 93.62 82 LYS A O 1
ATOM 661 N N . GLU A 1 83 ? 3.447 -2.715 8.780 1.00 93.75 83 GLU A N 1
ATOM 662 C CA . GLU A 1 83 ? 2.856 -1.365 8.876 1.00 93.75 83 GLU A CA 1
ATOM 663 C C . GLU A 1 83 ? 1.432 -1.438 9.457 1.00 93.75 83 GLU A C 1
ATOM 665 O O . GLU A 1 83 ? 1.017 -0.572 10.222 1.00 93.75 83 GLU A O 1
ATOM 670 N N . TRP A 1 84 ? 0.672 -2.495 9.146 1.00 92.75 84 TRP A N 1
ATOM 671 C CA . TRP A 1 84 ? -0.656 -2.686 9.721 1.00 92.75 84 TRP A CA 1
ATOM 672 C C . TRP A 1 84 ? -0.619 -2.933 11.228 1.00 92.75 84 TRP A C 1
ATOM 674 O O . TRP A 1 84 ? -1.388 -2.318 11.964 1.00 92.75 84 TRP A O 1
ATOM 684 N N . ARG A 1 85 ? 0.288 -3.797 11.695 1.00 91.94 85 ARG A N 1
ATOM 685 C CA . ARG A 1 85 ? 0.462 -4.079 13.124 1.00 91.94 85 ARG A CA 1
ATOM 686 C C . ARG A 1 85 ? 0.815 -2.809 13.897 1.00 91.94 85 ARG A C 1
ATOM 688 O O . ARG A 1 85 ? 0.178 -2.532 14.907 1.00 91.94 85 ARG A O 1
ATOM 695 N N . GLU A 1 86 ? 1.762 -2.027 13.384 1.00 92.00 86 GLU A N 1
ATOM 696 C CA . GLU A 1 86 ? 2.181 -0.748 13.971 1.00 92.00 86 GLU A CA 1
ATOM 697 C C . GLU A 1 86 ? 1.014 0.251 14.024 1.00 92.00 86 GLU A C 1
ATOM 699 O O . GLU A 1 86 ? 0.711 0.807 15.084 1.00 92.00 86 GLU A O 1
ATOM 704 N N . ASN A 1 87 ? 0.284 0.404 12.913 1.00 91.00 87 ASN A N 1
ATOM 705 C CA . ASN A 1 87 ? -0.902 1.257 12.853 1.00 91.00 87 ASN A CA 1
ATOM 706 C C . ASN A 1 87 ? -1.960 0.832 13.878 1.00 91.00 87 ASN A C 1
ATOM 708 O O . ASN A 1 87 ? -2.495 1.683 14.584 1.00 91.00 87 ASN A O 1
ATOM 712 N N . TRP A 1 88 ? -2.245 -0.468 13.998 1.00 89.88 88 TRP A N 1
ATOM 713 C CA . TRP A 1 88 ? -3.217 -0.984 14.963 1.00 89.88 88 TRP A CA 1
ATOM 714 C C . TRP A 1 88 ? -2.811 -0.675 16.405 1.00 89.88 88 TRP A C 1
ATOM 716 O O . TRP A 1 88 ? -3.622 -0.149 17.161 1.00 89.88 88 TRP A O 1
ATOM 726 N N . THR A 1 89 ? -1.543 -0.909 16.763 1.00 88.69 89 THR A N 1
ATOM 727 C CA . THR A 1 89 ? -1.029 -0.614 18.112 1.00 88.69 89 THR A CA 1
ATOM 728 C C . THR A 1 89 ? -1.028 0.875 18.447 1.00 88.69 89 THR A C 1
ATOM 730 O O . THR A 1 89 ? -1.181 1.239 19.607 1.00 88.69 89 THR A O 1
ATOM 733 N N . SER A 1 90 ? -0.890 1.743 17.441 1.00 87.94 90 SER A N 1
ATOM 734 C CA . SER A 1 90 ? -0.933 3.197 17.622 1.00 87.94 90 SER A CA 1
ATOM 735 C C . SER A 1 90 ? -2.357 3.754 17.710 1.00 87.94 90 SER A C 1
ATOM 737 O O . SER A 1 90 ? -2.524 4.945 17.977 1.00 87.94 90 SER A O 1
ATOM 739 N N . THR A 1 91 ? -3.383 2.951 17.427 1.00 83.19 91 THR A N 1
ATOM 740 C CA . THR A 1 91 ? -4.751 3.453 17.333 1.00 83.19 91 THR A CA 1
ATOM 741 C C . THR A 1 91 ? -5.487 3.312 18.666 1.00 83.19 91 THR A C 1
ATOM 743 O O . THR A 1 91 ? -5.653 2.207 19.178 1.00 83.19 91 THR A O 1
ATOM 746 N N . ASP A 1 92 ? -6.026 4.417 19.186 1.00 83.12 92 ASP A N 1
ATOM 747 C CA . ASP A 1 92 ? -6.897 4.422 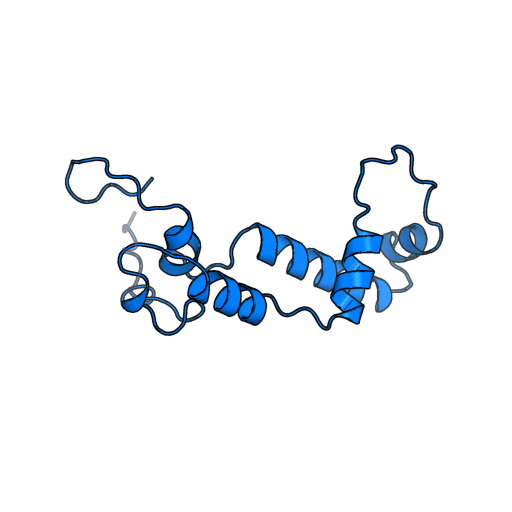20.371 1.00 83.12 92 ASP A CA 1
ATOM 748 C C . ASP A 1 92 ? -8.339 4.007 20.011 1.00 83.12 92 ASP A C 1
ATOM 750 O O . ASP A 1 92 ? -9.278 4.806 19.992 1.00 83.12 92 ASP A O 1
ATOM 754 N N . VAL A 1 93 ? -8.515 2.744 19.609 1.00 84.88 93 VAL A N 1
ATOM 755 C CA . VAL A 1 93 ? -9.842 2.179 19.326 1.00 84.88 93 VAL A CA 1
ATOM 756 C C . VAL A 1 93 ? -10.390 1.506 20.570 1.00 84.88 93 VAL A C 1
ATOM 758 O O . VAL A 1 93 ? -9.727 0.672 21.186 1.00 84.88 93 VAL A O 1
ATOM 761 N N . LYS A 1 94 ? -11.664 1.762 20.878 1.00 84.12 94 LYS A N 1
ATOM 762 C CA . LYS A 1 94 ? -12.382 0.993 21.901 1.00 84.12 94 LYS A CA 1
ATOM 763 C C . LYS A 1 94 ? -12.259 -0.506 21.630 1.00 84.12 94 LYS A C 1
ATOM 765 O O . LYS A 1 94 ? -12.536 -0.957 20.515 1.00 84.12 94 LYS A O 1
ATOM 770 N N . ASN A 1 95 ? -11.910 -1.246 22.681 1.00 84.62 95 ASN A N 1
ATOM 771 C CA . ASN A 1 95 ? -11.724 -2.697 22.700 1.00 84.62 95 ASN A CA 1
ATOM 772 C C . ASN A 1 95 ? -10.548 -3.217 21.854 1.00 84.62 95 ASN A C 1
ATOM 774 O O . ASN A 1 95 ? -10.519 -4.405 21.542 1.00 84.62 95 ASN A O 1
ATOM 778 N N . SER A 1 96 ? -9.585 -2.370 21.470 1.00 82.81 96 SER A N 1
ATOM 779 C CA . SER A 1 96 ? -8.420 -2.792 20.672 1.00 82.81 96 SER A CA 1
ATOM 780 C C . SER A 1 96 ? -7.640 -3.950 21.312 1.00 82.81 96 SER A C 1
ATOM 782 O O . SER A 1 96 ? -7.170 -4.837 20.604 1.00 82.81 96 SER A O 1
ATOM 784 N N . GLY A 1 97 ? -7.596 -4.002 22.649 1.00 84.38 97 GLY A N 1
ATOM 785 C CA . GLY A 1 97 ? -6.958 -5.071 23.424 1.00 84.38 97 GLY A CA 1
ATOM 786 C C . GLY A 1 97 ? -7.578 -6.467 23.272 1.00 84.38 97 GLY A C 1
ATOM 787 O O . GLY A 1 97 ? -6.957 -7.438 23.690 1.00 84.38 97 GLY A O 1
ATOM 788 N N . LEU A 1 98 ? -8.760 -6.603 22.653 1.00 85.94 98 LEU A N 1
ATOM 789 C CA . LEU A 1 98 ? -9.343 -7.917 22.340 1.00 85.94 98 LEU A CA 1
ATOM 790 C C . LEU A 1 98 ? -8.585 -8.652 21.225 1.00 85.94 98 LEU A C 1
ATOM 792 O O . LEU A 1 98 ? -8.765 -9.854 21.052 1.00 85.94 98 LEU A O 1
ATOM 796 N N . VAL A 1 99 ? -7.768 -7.939 20.446 1.00 86.50 99 VAL A N 1
ATOM 797 C CA . VAL A 1 99 ? -7.057 -8.493 19.292 1.00 86.50 99 VAL A CA 1
ATOM 798 C C . VAL A 1 99 ? -5.561 -8.300 19.477 1.00 86.50 99 VAL A C 1
ATOM 800 O O . VAL A 1 99 ? -5.047 -7.190 19.349 1.00 86.50 99 VAL A O 1
ATOM 803 N N . SER A 1 100 ? -4.855 -9.401 19.743 1.00 84.06 100 SER A N 1
ATOM 804 C CA . SER A 1 100 ? -3.398 -9.395 19.921 1.00 84.06 100 SER A CA 1
ATOM 805 C C . SER A 1 100 ? -2.638 -9.245 18.599 1.00 84.06 100 SER A C 1
ATOM 807 O O . SER A 1 100 ? -1.627 -8.551 18.545 1.00 84.06 100 SER A O 1
ATOM 809 N N . ASP A 1 101 ? -3.108 -9.887 17.523 1.00 88.44 101 ASP A N 1
ATOM 810 C CA . ASP A 1 101 ? -2.519 -9.769 16.183 1.00 88.44 101 ASP A CA 1
ATOM 811 C C . ASP A 1 101 ? -3.605 -9.432 15.154 1.00 88.44 101 ASP A C 1
ATOM 813 O O . ASP A 1 101 ? -4.463 -10.276 14.886 1.00 88.44 101 ASP A O 1
ATOM 817 N N . PRO A 1 102 ? -3.570 -8.237 14.540 1.00 89.06 102 PRO A N 1
ATOM 818 C CA . PRO A 1 102 ? -4.600 -7.808 13.601 1.00 89.06 102 PRO A CA 1
ATOM 819 C C . PRO A 1 102 ? -4.479 -8.469 12.217 1.00 89.06 102 PRO A C 1
ATOM 821 O O . PRO A 1 102 ? -5.316 -8.208 11.355 1.00 89.06 102 PRO A O 1
ATOM 824 N N . ASN A 1 103 ? -3.440 -9.284 11.980 1.00 88.81 103 ASN A N 1
ATOM 825 C CA . ASN A 1 103 ? -3.276 -10.079 10.757 1.00 88.81 103 ASN A CA 1
ATOM 826 C C . ASN A 1 103 ? -3.797 -11.518 10.904 1.00 88.81 103 ASN A C 1
ATOM 828 O O . ASN A 1 103 ? -3.801 -12.267 9.927 1.00 88.81 103 ASN A O 1
ATOM 832 N N . LYS A 1 104 ? -4.168 -11.941 12.120 1.00 88.69 104 LYS A N 1
ATOM 833 C CA . LYS A 1 104 ? -4.778 -13.253 12.348 1.00 88.69 104 LYS A CA 1
ATOM 834 C C . LYS A 1 104 ? -6.290 -13.131 12.205 1.00 88.69 104 LYS A C 1
ATOM 836 O O . LYS A 1 104 ? -6.893 -12.183 12.703 1.00 88.69 104 LYS A O 1
ATOM 841 N N . GLY A 1 105 ? -6.895 -14.108 11.532 1.00 84.19 105 GLY A N 1
ATOM 842 C CA . GLY A 1 105 ? -8.346 -14.192 11.420 1.00 84.19 105 GLY A CA 1
ATOM 843 C C . GLY A 1 105 ? -8.990 -14.302 12.801 1.00 84.19 105 GLY A C 1
ATOM 844 O O . GLY A 1 105 ? -8.496 -15.025 13.665 1.00 84.19 105 GLY A O 1
ATOM 845 N N . VAL A 1 106 ? -10.084 -13.569 13.001 1.00 84.81 106 VAL A N 1
ATOM 846 C CA . VAL A 1 106 ? -10.899 -13.677 14.216 1.00 84.81 106 VAL A CA 1
ATOM 847 C C . VAL A 1 106 ? -11.601 -15.036 14.232 1.00 84.81 106 VAL A C 1
ATOM 849 O O . VAL A 1 106 ? -11.953 -15.576 13.178 1.00 84.81 106 VAL A O 1
ATOM 852 N N . GLU A 1 107 ? -11.826 -15.575 15.428 1.00 82.56 107 GLU A N 1
ATOM 853 C CA . GLU A 1 107 ? -12.600 -16.799 15.625 1.00 82.56 107 GLU A CA 1
ATOM 854 C C . GLU A 1 107 ? -13.938 -16.747 14.869 1.00 82.56 107 GLU A C 1
ATOM 856 O O . GLU A 1 107 ? -14.621 -15.721 14.819 1.00 82.56 107 GLU A O 1
ATOM 861 N N . GLY A 1 108 ? -14.302 -17.862 14.237 1.00 82.19 108 GLY A N 1
ATOM 862 C CA . GLY A 1 108 ? -15.517 -17.971 13.430 1.00 82.19 108 GLY A CA 1
ATOM 863 C C . GLY A 1 108 ? -15.362 -17.600 11.948 1.00 82.19 108 GLY A C 1
ATOM 864 O O . GLY A 1 108 ? -16.288 -17.848 11.177 1.00 82.19 108 GLY A O 1
ATOM 865 N N . MET A 1 109 ? -14.211 -17.068 11.510 1.00 82.19 109 MET A N 1
ATOM 866 C CA . MET A 1 109 ? -13.947 -16.811 10.080 1.00 82.19 109 MET A CA 1
ATOM 867 C C . MET A 1 109 ? -13.853 -18.092 9.236 1.00 82.19 109 MET A C 1
ATOM 869 O O . MET A 1 109 ? -14.197 -18.059 8.055 1.00 82.19 109 MET A O 1
ATOM 873 N N . ASP A 1 110 ? -13.457 -19.210 9.849 1.00 83.75 110 ASP A N 1
ATOM 874 C CA . ASP A 1 110 ? -13.331 -20.520 9.191 1.00 83.75 110 ASP A CA 1
ATOM 875 C C . ASP A 1 110 ? -14.646 -21.319 9.158 1.00 83.75 110 ASP A C 1
ATOM 877 O O . ASP A 1 110 ? -14.685 -22.445 8.661 1.00 83.75 110 ASP A O 1
ATOM 881 N N . LEU A 1 111 ? -15.747 -20.761 9.679 1.00 83.50 111 LEU A N 1
ATOM 882 C CA . LEU A 1 111 ? -17.039 -21.445 9.660 1.00 83.50 111 LEU A CA 1
ATOM 883 C C . LEU A 1 111 ? -17.538 -21.626 8.216 1.00 83.50 111 LEU A C 1
ATOM 885 O O . LEU A 1 111 ? -17.458 -20.692 7.406 1.00 83.50 111 LEU A O 1
ATOM 889 N N . PRO A 1 112 ? -18.106 -22.801 7.877 1.00 83.88 112 PRO A N 1
ATOM 890 C CA . PRO A 1 112 ? -18.650 -23.036 6.551 1.00 83.88 112 PRO A CA 1
ATOM 891 C C . PRO A 1 112 ? -19.760 -22.025 6.267 1.00 83.88 112 PRO A C 1
ATOM 893 O O . PRO A 1 112 ? -20.665 -21.804 7.076 1.00 83.88 112 PRO A O 1
ATOM 896 N N . ARG A 1 113 ? -19.708 -21.400 5.088 1.00 78.94 113 ARG A N 1
ATOM 897 C CA . ARG A 1 113 ? -20.808 -20.548 4.634 1.00 78.94 113 ARG A CA 1
ATOM 898 C C . ARG A 1 113 ? -22.009 -21.448 4.395 1.00 78.94 113 ARG A C 1
ATOM 900 O O . ARG A 1 113 ? -21.878 -22.470 3.725 1.00 78.94 113 ARG A O 1
ATOM 907 N N . CYS A 1 114 ? -23.163 -21.068 4.935 1.00 73.12 114 CYS A N 1
ATOM 908 C CA . CYS A 1 114 ? -24.402 -21.787 4.682 1.00 73.12 114 CYS A CA 1
ATOM 909 C C . CYS A 1 114 ? -24.655 -21.786 3.168 1.00 73.12 114 CYS A C 1
ATOM 911 O O . CYS A 1 114 ? -24.968 -20.746 2.585 1.00 73.12 114 CYS A O 1
ATOM 913 N N . MET A 1 115 ? -24.437 -22.931 2.520 1.00 68.94 115 MET A N 1
ATOM 914 C CA . MET A 1 115 ? -24.810 -23.115 1.128 1.00 68.94 115 MET A CA 1
ATOM 915 C C . MET A 1 115 ? -26.324 -23.277 1.113 1.00 68.94 115 MET A C 1
ATOM 917 O O . MET A 1 115 ? -26.844 -24.304 1.547 1.00 68.94 115 MET A O 1
ATOM 921 N N . VAL A 1 116 ? -27.036 -22.243 0.666 1.00 68.56 116 VAL A N 1
ATOM 922 C CA . VAL A 1 116 ? -28.464 -22.365 0.371 1.00 68.56 116 VAL A CA 1
ATOM 923 C C . VAL A 1 116 ? -28.575 -23.416 -0.731 1.00 68.56 116 VAL A C 1
ATOM 925 O O . VAL A 1 116 ? -28.071 -23.204 -1.831 1.00 68.56 116 VAL A O 1
ATOM 928 N N . ARG A 1 117 ? -29.158 -24.577 -0.413 1.00 57.41 117 ARG A N 1
ATOM 929 C CA . ARG A 1 117 ? -29.548 -25.565 -1.423 1.00 57.41 117 ARG A CA 1
ATOM 930 C C . ARG A 1 117 ? -30.640 -24.917 -2.273 1.00 57.41 117 ARG A C 1
ATOM 932 O O . ARG A 1 117 ? -31.759 -24.767 -1.791 1.00 57.41 117 ARG A O 1
ATOM 939 N N . THR A 1 118 ? -30.275 -24.461 -3.466 1.00 63.84 118 THR A N 1
ATOM 940 C CA . THR A 1 118 ? -31.206 -24.093 -4.541 1.00 63.84 118 THR A CA 1
ATOM 941 C C . THR A 1 118 ? -31.575 -25.322 -5.342 1.00 63.84 118 THR A C 1
ATOM 943 O O . THR A 1 118 ? -30.627 -26.084 -5.649 1.00 63.84 118 THR A O 1
#